Protein AF-S8DM41-F1 (afdb_monomer_lite)

Radius of gyration: 53.93 Å; chains: 1; bounding box: 87×78×135 Å

pLDDT: mean 86.3, std 12.27, range [38.38, 98.12]

Sequence (153 aa):
LQNASELPERIRSQREAVERERHLADTYREEITQLVQDINQLHPTLDEELIDALSTLPPILNATRTAEADLLSTTIEASLMKLSLIRTRTHVALYGHTSPSRPQATMGRALSVAVDKLRTKQRAQADEEHELDAQLAAYESMLSLVGGREGGF

Organism: Fomitopsis schrenkii (NCBI:txid2126942)

Structure (mmCIF, N/CA/C/O backbone):
data_AF-S8DM41-F1
#
_entry.id   AF-S8DM41-F1
#
loop_
_atom_site.group_PDB
_atom_site.id
_atom_site.type_symbol
_atom_site.label_atom_id
_atom_site.label_alt_id
_atom_site.label_comp_id
_atom_site.label_asym_id
_atom_site.label_entity_id
_atom_site.label_seq_id
_atom_site.pdbx_PDB_ins_code
_atom_site.Cartn_x
_atom_site.Cartn_y
_atom_site.Cartn_z
_atom_site.occupancy
_atom_site.B_iso_or_equiv
_atom_site.auth_seq_id
_atom_site.auth_comp_id
_atom_site.auth_asym_id
_atom_site.auth_atom_id
_atom_site.pdbx_PDB_model_num
ATOM 1 N N . LEU A 1 1 ? -36.397 -39.902 83.017 1.00 52.12 1 LEU A N 1
ATOM 2 C CA . LEU A 1 1 ? -36.666 -38.519 83.482 1.00 52.12 1 LEU A CA 1
ATOM 3 C C . LEU A 1 1 ? -35.617 -37.502 83.001 1.00 52.12 1 LEU A C 1
ATOM 5 O O . LEU A 1 1 ? -36.003 -36.363 82.802 1.00 52.12 1 LEU A O 1
ATOM 9 N N . GLN A 1 2 ? -34.360 -37.888 82.717 1.00 54.09 2 GLN A N 1
ATOM 10 C CA . GLN A 1 2 ? -33.317 -36.984 82.175 1.00 54.09 2 GLN A CA 1
ATOM 11 C C . GLN A 1 2 ? -33.667 -36.325 80.823 1.00 54.09 2 GLN A C 1
ATOM 13 O O . GLN A 1 2 ? -33.422 -35.141 80.634 1.00 54.09 2 GLN A O 1
ATOM 18 N N . ASN A 1 3 ? -34.359 -37.029 79.921 1.00 56.81 3 ASN A N 1
ATOM 19 C CA . ASN A 1 3 ? -34.718 -36.465 78.609 1.00 56.81 3 ASN A CA 1
ATOM 20 C C . ASN A 1 3 ? -35.727 -35.298 78.672 1.00 56.81 3 ASN A C 1
ATOM 22 O O . ASN A 1 3 ? -35.820 -34.523 77.724 1.00 56.81 3 ASN A O 1
ATOM 26 N N . ALA A 1 4 ? -36.502 -35.171 79.758 1.00 61.25 4 ALA A N 1
ATOM 27 C CA . ALA A 1 4 ? -37.491 -34.101 79.910 1.00 61.25 4 ALA A CA 1
ATOM 28 C C . ALA A 1 4 ? -36.870 -32.796 80.442 1.00 61.25 4 ALA A C 1
ATOM 30 O O . ALA A 1 4 ? -37.393 -31.722 80.157 1.00 61.25 4 ALA A O 1
ATOM 31 N N . SER A 1 5 ? -35.749 -32.875 81.172 1.00 67.81 5 SER A N 1
ATOM 32 C CA . SER A 1 5 ? -35.029 -31.698 81.678 1.00 67.81 5 SER A CA 1
ATOM 33 C C . SER A 1 5 ? -34.120 -31.041 80.636 1.00 67.81 5 SER A C 1
ATOM 35 O O . SER A 1 5 ? -33.854 -29.852 80.746 1.00 67.81 5 SER A O 1
ATOM 37 N N . GLU A 1 6 ? -33.681 -31.777 79.609 1.00 77.00 6 GLU A N 1
ATOM 38 C CA . GLU A 1 6 ? -32.792 -31.270 78.541 1.00 77.00 6 GLU A CA 1
ATOM 39 C C . GLU A 1 6 ? -33.549 -30.646 77.354 1.00 77.00 6 GLU A C 1
ATOM 41 O O . GLU A 1 6 ? -32.993 -29.908 76.540 1.00 77.00 6 GLU A O 1
ATOM 46 N N . LEU A 1 7 ? -34.847 -30.929 77.242 1.00 82.38 7 LEU A N 1
ATOM 47 C CA . LEU A 1 7 ? -35.716 -30.468 76.156 1.00 82.38 7 LEU A CA 1
ATOM 48 C C . LEU A 1 7 ? -35.788 -28.927 76.034 1.00 82.38 7 LEU A C 1
ATOM 50 O O . LEU A 1 7 ? -35.694 -28.423 74.912 1.00 82.38 7 LEU A O 1
ATOM 54 N N . PRO A 1 8 ? -35.885 -28.155 77.137 1.00 87.81 8 PRO A N 1
ATOM 55 C CA . PRO A 1 8 ? -35.865 -26.692 77.087 1.00 87.81 8 PRO A CA 1
ATOM 56 C C . PRO A 1 8 ? -34.539 -26.112 76.576 1.00 87.81 8 PRO A C 1
ATOM 58 O O . PRO A 1 8 ? -34.554 -25.141 75.819 1.00 87.81 8 PRO A O 1
ATOM 61 N N . GLU A 1 9 ? -33.399 -26.703 76.949 1.00 86.62 9 GLU A N 1
ATOM 62 C CA . GLU A 1 9 ? -32.084 -26.272 76.453 1.00 86.62 9 GLU A CA 1
ATOM 63 C C . GLU A 1 9 ? -31.921 -26.572 74.966 1.00 86.62 9 GLU A C 1
ATOM 65 O O . GLU A 1 9 ? -31.477 -25.706 74.213 1.00 86.62 9 GLU A O 1
ATOM 70 N N . ARG A 1 10 ? -32.368 -27.749 74.509 1.00 86.44 10 ARG A N 1
ATOM 71 C CA . ARG A 1 10 ? -32.363 -28.085 73.078 1.00 86.44 10 ARG A CA 1
ATOM 72 C C . ARG A 1 10 ? -33.218 -27.110 72.279 1.00 86.44 10 ARG A C 1
ATOM 74 O O . ARG A 1 10 ? -32.726 -26.570 71.295 1.00 86.44 10 ARG A O 1
ATOM 81 N N . ILE A 1 11 ? -34.434 -26.797 72.738 1.00 88.38 11 ILE A N 1
ATOM 82 C CA . ILE A 1 11 ? -35.297 -25.792 72.092 1.00 88.38 11 ILE A CA 1
ATOM 83 C C . ILE A 1 11 ? -34.600 -24.427 72.028 1.00 88.38 11 ILE A C 1
ATOM 85 O O . ILE A 1 11 ? -34.636 -23.783 70.981 1.00 88.38 11 ILE A O 1
ATOM 89 N N . ARG A 1 12 ? -33.941 -23.992 73.111 1.00 90.31 12 ARG A N 1
ATOM 90 C CA . ARG A 1 12 ? -33.210 -22.717 73.142 1.00 90.31 12 ARG A CA 1
ATOM 91 C C . ARG A 1 12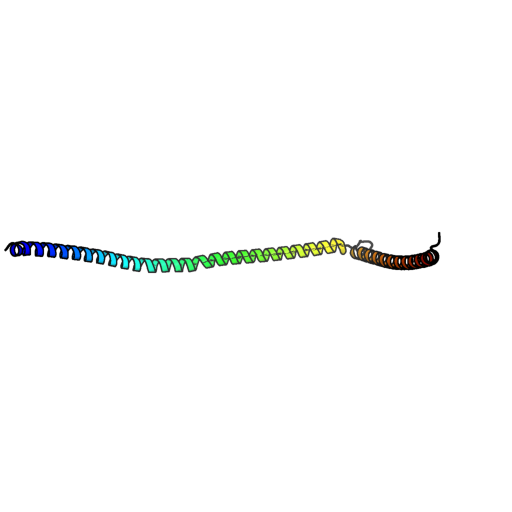 ? -32.053 -22.706 72.137 1.00 90.31 12 ARG A C 1
ATOM 93 O O . ARG A 1 12 ? -31.982 -21.792 71.323 1.00 90.31 12 ARG A O 1
ATOM 100 N N . SER A 1 13 ? -31.245 -23.765 72.110 1.00 89.94 13 SER A N 1
ATOM 101 C CA . SER A 1 13 ? -30.133 -23.914 71.162 1.00 89.94 13 SER A CA 1
ATOM 102 C C . SER A 1 13 ? -30.599 -23.957 69.700 1.00 89.94 13 SER A C 1
ATOM 104 O O . SER A 1 13 ? -29.974 -23.356 68.828 1.00 89.94 13 SER A O 1
ATOM 106 N N . GLN A 1 14 ? -31.743 -24.601 69.430 1.00 91.69 14 GLN A N 1
ATOM 107 C CA . GLN A 1 14 ? -32.345 -24.644 68.099 1.00 91.69 14 GLN A CA 1
ATOM 108 C C . GLN A 1 14 ? -32.828 -23.254 67.677 1.00 91.69 14 GLN A C 1
ATOM 110 O O . GLN A 1 14 ? -32.664 -22.865 66.525 1.00 91.69 14 GLN A O 1
ATOM 115 N N . ARG A 1 15 ? -33.402 -22.486 68.612 1.00 93.38 15 ARG A N 1
ATOM 116 C CA . ARG A 1 15 ? -33.860 -21.117 68.354 1.00 93.38 15 ARG A CA 1
ATOM 117 C C . ARG A 1 15 ? -32.695 -20.189 68.026 1.00 93.38 15 ARG A C 1
ATOM 119 O O . ARG A 1 15 ? -32.778 -19.446 67.058 1.00 93.38 15 ARG A O 1
ATOM 126 N N . GLU A 1 16 ? -31.606 -20.292 68.781 1.00 94.31 16 GLU A N 1
ATOM 127 C CA . GLU A 1 16 ? -30.367 -19.546 68.534 1.00 94.31 16 GLU A CA 1
ATOM 128 C C . GLU A 1 16 ? -29.697 -19.957 67.213 1.00 94.31 16 GLU A C 1
ATOM 130 O O . GLU A 1 16 ? -29.087 -19.131 66.537 1.00 94.31 16 GLU A O 1
ATOM 135 N N . ALA A 1 17 ? -29.790 -21.229 66.813 1.00 93.44 17 ALA A N 1
ATOM 136 C CA . ALA A 1 17 ? -29.326 -21.678 65.500 1.00 93.44 17 ALA A CA 1
ATOM 137 C C . ALA A 1 17 ? -30.167 -21.068 64.364 1.00 93.44 17 ALA A C 1
ATOM 139 O O . ALA A 1 17 ? -29.603 -20.518 63.424 1.00 93.44 17 ALA A O 1
ATOM 140 N N . VAL A 1 18 ? -31.497 -21.080 64.493 1.00 94.31 18 VAL A N 1
ATOM 141 C CA . VAL A 1 18 ? -32.413 -20.483 63.506 1.00 94.31 18 VAL A CA 1
ATOM 142 C C . VAL A 1 18 ? -32.251 -18.962 63.424 1.00 94.31 18 VAL A C 1
ATOM 144 O O . VAL A 1 18 ? -32.289 -18.406 62.331 1.00 94.31 18 VAL A O 1
ATOM 147 N N . GLU A 1 19 ? -32.055 -18.268 64.548 1.00 95.50 19 GLU A N 1
ATOM 148 C CA . GLU A 1 19 ? -31.776 -16.823 64.556 1.00 95.50 19 GLU A CA 1
ATOM 149 C C . GLU A 1 19 ? -30.444 -16.504 63.856 1.00 95.50 19 GLU A C 1
ATOM 151 O O . GLU A 1 19 ? -30.386 -15.566 63.062 1.00 95.50 19 GLU A O 1
ATOM 156 N N . ARG A 1 20 ? -29.398 -17.317 64.063 1.00 94.50 20 ARG A N 1
ATOM 157 C CA . ARG A 1 20 ? -28.117 -17.166 63.351 1.00 94.50 20 ARG A CA 1
ATOM 158 C C . ARG A 1 20 ? -28.243 -17.412 61.851 1.00 94.50 20 ARG A C 1
ATOM 160 O O . ARG A 1 20 ? -27.727 -16.619 61.071 1.00 94.50 20 ARG A O 1
ATOM 167 N N . GLU A 1 21 ? -28.938 -18.471 61.441 1.00 94.50 21 GLU A N 1
ATOM 168 C CA . GLU A 1 21 ? -29.173 -18.748 60.018 1.00 94.50 21 GLU A CA 1
ATOM 169 C C . GLU A 1 21 ? -29.997 -17.646 59.348 1.00 94.50 21 GLU A C 1
ATOM 171 O O . GLU A 1 21 ? -29.694 -17.260 58.222 1.00 94.50 21 GLU A O 1
ATOM 176 N N . ARG A 1 22 ? -30.996 -17.088 60.045 1.00 94.75 22 ARG A N 1
ATOM 177 C CA . ARG A 1 22 ? -31.761 -15.938 59.543 1.00 94.75 22 ARG A CA 1
ATOM 178 C C . ARG A 1 22 ? -30.884 -14.710 59.351 1.00 94.75 22 ARG A C 1
ATOM 180 O O . ARG A 1 22 ? -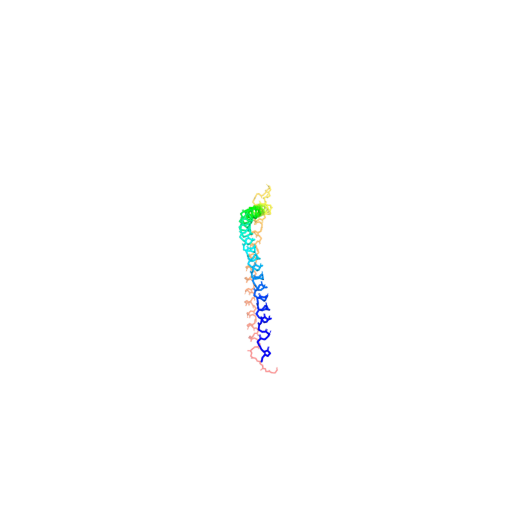30.951 -14.101 58.292 1.00 94.75 22 ARG A O 1
ATOM 187 N N . HIS A 1 23 ? -30.033 -14.395 60.326 1.00 94.75 23 HIS A N 1
ATOM 188 C CA . HIS A 1 23 ? -29.091 -13.288 60.191 1.00 94.75 23 HIS A CA 1
ATOM 189 C C . HIS A 1 23 ? -28.140 -13.479 59.007 1.00 94.75 23 HIS A C 1
ATOM 191 O O . HIS A 1 23 ? -27.959 -12.550 58.229 1.00 94.75 23 HIS A O 1
ATOM 197 N N . LEU A 1 24 ? -27.592 -14.684 58.824 1.00 94.94 24 LEU A N 1
ATOM 198 C CA . LEU A 1 24 ? -26.741 -14.992 57.671 1.00 94.94 24 LEU A CA 1
ATOM 199 C C . LEU A 1 24 ? -27.499 -14.853 56.344 1.00 94.94 24 LEU A C 1
ATOM 201 O O . LEU A 1 24 ? -26.972 -14.278 55.396 1.00 94.94 24 LEU A O 1
ATOM 205 N N . ALA A 1 25 ? -28.739 -15.341 56.275 1.00 94.38 25 ALA A N 1
ATOM 206 C CA . ALA A 1 25 ? -29.574 -15.210 55.085 1.00 94.38 25 ALA A CA 1
ATOM 207 C C . ALA A 1 25 ? -29.893 -13.743 54.752 1.00 94.38 25 ALA A C 1
ATOM 209 O O . ALA A 1 25 ? -29.892 -13.372 53.578 1.00 94.38 25 ALA A O 1
ATOM 210 N N . ASP A 1 26 ? -30.131 -12.905 55.764 1.00 95.88 26 ASP A N 1
ATOM 211 C CA . ASP A 1 26 ? -30.344 -11.469 55.576 1.00 95.88 26 ASP A CA 1
ATOM 212 C C . ASP A 1 26 ? -29.076 -10.772 55.063 1.00 95.88 26 ASP A C 1
ATOM 214 O O . ASP A 1 26 ? -29.163 -9.997 54.111 1.00 95.88 26 ASP A O 1
ATOM 218 N N . THR A 1 27 ? -27.901 -11.109 55.607 1.00 95.62 27 THR A N 1
ATOM 219 C CA . THR A 1 27 ? -26.613 -10.578 55.130 1.00 95.62 27 THR A CA 1
ATOM 220 C C . THR A 1 27 ? -26.342 -10.973 53.679 1.00 95.62 27 THR A C 1
ATOM 222 O O . THR A 1 27 ? -26.050 -10.110 52.855 1.00 95.62 27 THR A O 1
ATOM 225 N N . TYR A 1 28 ? -26.523 -12.248 53.317 1.00 94.50 28 TYR A N 1
ATOM 226 C CA . TYR A 1 28 ? -26.350 -12.680 51.926 1.00 94.50 28 TYR A CA 1
ATOM 227 C C . TYR A 1 28 ? -27.350 -12.019 50.981 1.00 94.50 28 TYR A C 1
ATOM 229 O O . TYR A 1 28 ? -27.011 -11.706 49.840 1.00 94.50 28 TYR A O 1
ATOM 237 N N . ARG A 1 29 ? -28.586 -11.780 51.432 1.00 95.50 29 ARG A N 1
ATOM 238 C CA . ARG A 1 29 ? -29.570 -11.050 50.631 1.00 95.50 29 ARG A CA 1
ATOM 239 C C . ARG A 1 29 ? -29.105 -9.620 50.366 1.00 95.50 29 ARG A C 1
ATOM 241 O O . ARG A 1 29 ? -29.228 -9.164 49.232 1.00 95.50 29 ARG A O 1
ATOM 248 N N . GLU A 1 30 ? -28.590 -8.920 51.373 1.00 96.00 30 GLU A N 1
ATOM 249 C CA . GLU A 1 30 ? -28.047 -7.567 51.202 1.00 96.00 30 GLU A CA 1
ATOM 250 C C . GLU A 1 30 ? -26.862 -7.558 50.232 1.00 96.00 30 GLU A C 1
ATOM 252 O O . GLU A 1 30 ? -26.874 -6.782 49.277 1.00 96.00 30 GLU A O 1
ATOM 257 N N . GLU A 1 31 ? -25.910 -8.480 50.391 1.00 96.06 31 GLU A N 1
ATOM 258 C CA . GLU A 1 31 ? -24.756 -8.611 49.491 1.00 96.06 31 GLU A CA 1
ATOM 259 C C . GLU A 1 31 ? -25.171 -8.882 48.038 1.00 96.06 31 GLU A C 1
ATOM 261 O O . GLU A 1 31 ? -24.682 -8.227 47.119 1.00 96.06 31 GLU A O 1
ATOM 266 N N . ILE A 1 32 ? -26.108 -9.810 47.812 1.00 95.00 32 ILE A N 1
ATOM 267 C CA . ILE A 1 32 ? -26.620 -10.114 46.467 1.00 95.00 32 ILE A CA 1
ATOM 268 C C . ILE A 1 32 ? -27.316 -8.893 45.867 1.00 95.00 32 ILE A C 1
ATOM 270 O O . ILE A 1 32 ? -27.146 -8.606 44.683 1.00 95.00 32 ILE A O 1
ATOM 274 N N . THR A 1 33 ? -28.096 -8.165 46.666 1.00 95.75 33 THR A N 1
ATOM 275 C CA . THR A 1 33 ? -28.811 -6.977 46.186 1.00 95.75 33 THR A CA 1
ATOM 276 C C . THR A 1 33 ? -27.824 -5.885 45.778 1.00 95.75 33 THR A C 1
ATOM 278 O O . THR A 1 33 ? -27.991 -5.290 44.714 1.00 95.75 33 THR A O 1
ATOM 281 N N . GLN A 1 34 ? -26.765 -5.688 46.568 1.00 95.38 34 GLN A N 1
ATOM 282 C CA . GLN A 1 34 ? -25.689 -4.754 46.249 1.00 95.38 34 GLN A CA 1
ATOM 283 C C . GLN A 1 34 ? -24.973 -5.150 44.953 1.00 95.38 34 GLN A C 1
ATOM 285 O O . GLN A 1 34 ? -24.862 -4.334 44.046 1.00 95.38 34 GLN A O 1
ATOM 290 N N . LEU A 1 35 ? -24.586 -6.421 44.807 1.00 94.38 35 LEU A N 1
ATOM 291 C CA . LEU A 1 35 ? -23.953 -6.943 43.590 1.00 94.38 35 LEU A CA 1
ATOM 292 C C . LEU A 1 35 ? -24.818 -6.746 42.342 1.00 94.38 35 LEU A C 1
ATOM 294 O O . LEU A 1 35 ? -24.318 -6.342 41.296 1.00 94.38 35 LEU A O 1
ATOM 298 N N . VAL A 1 36 ? -26.122 -7.015 42.436 1.00 94.50 36 VAL A N 1
ATOM 299 C CA . VAL A 1 36 ? -27.059 -6.790 41.326 1.00 94.50 36 VAL A CA 1
ATOM 300 C C . VAL A 1 36 ? -27.133 -5.306 40.972 1.00 94.50 36 VAL A C 1
ATOM 302 O O . VAL A 1 36 ? -27.196 -4.954 39.795 1.00 94.50 36 VAL A O 1
ATOM 305 N N . GLN A 1 37 ? -27.118 -4.430 41.973 1.00 94.25 37 GLN A N 1
ATOM 306 C CA . GLN A 1 37 ? -27.160 -2.990 41.764 1.00 94.25 37 GLN A CA 1
ATOM 307 C C . GLN A 1 37 ? -25.873 -2.477 41.107 1.00 94.25 37 GLN A C 1
ATOM 309 O O . GLN A 1 37 ? -25.955 -1.711 40.148 1.00 94.25 37 GLN A O 1
ATOM 314 N N . ASP A 1 38 ? -24.717 -2.970 41.547 1.00 92.81 38 ASP A N 1
ATOM 315 C CA . ASP A 1 38 ? -23.413 -2.649 40.969 1.00 92.81 38 ASP A CA 1
ATOM 316 C C . ASP A 1 38 ? -23.328 -3.131 39.511 1.00 92.81 38 ASP A C 1
ATOM 318 O O . ASP A 1 38 ? -22.924 -2.373 38.632 1.00 92.81 38 ASP A O 1
ATOM 322 N N . ILE A 1 39 ? -23.791 -4.354 39.215 1.00 91.50 39 ILE A N 1
ATOM 323 C CA . ILE A 1 39 ? -23.858 -4.888 37.843 1.00 91.50 39 ILE A CA 1
ATOM 324 C C . ILE A 1 39 ? -24.758 -4.015 36.964 1.00 91.50 39 ILE A C 1
ATOM 326 O O . ILE A 1 39 ? -24.366 -3.647 35.857 1.00 91.50 39 ILE A O 1
ATOM 330 N N . ASN A 1 40 ? -25.944 -3.650 37.454 1.00 91.31 40 ASN A N 1
ATOM 331 C CA . ASN A 1 40 ? -26.891 -2.830 36.700 1.00 91.31 40 ASN A CA 1
ATOM 332 C C . ASN A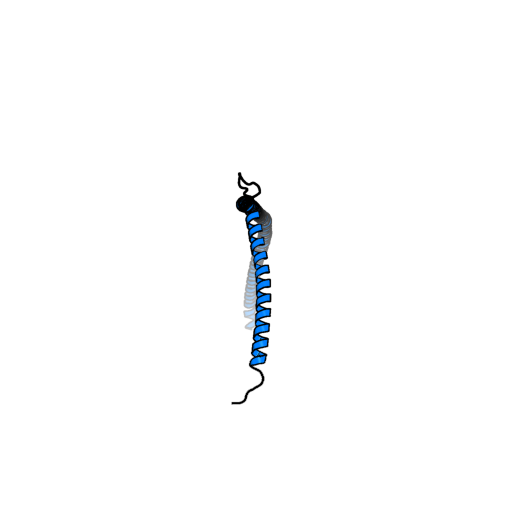 1 40 ? -26.377 -1.407 36.429 1.00 91.31 40 ASN A C 1
ATOM 334 O O . ASN A 1 40 ? -26.851 -0.772 35.492 1.00 91.31 40 ASN A O 1
ATOM 338 N N . GLN A 1 41 ? -25.436 -0.899 37.227 1.00 91.56 41 GLN A N 1
ATOM 339 C CA . GLN A 1 41 ? -24.792 0.399 37.001 1.00 91.56 41 GLN A CA 1
ATOM 340 C C . GLN A 1 41 ? -23.561 0.287 36.094 1.00 91.56 41 GLN A C 1
ATOM 342 O O . GLN A 1 41 ? -23.365 1.111 35.200 1.00 91.56 41 GLN A O 1
ATOM 347 N N . LEU A 1 42 ? -22.738 -0.744 36.293 1.00 91.25 42 LEU A N 1
ATOM 348 C CA . LEU A 1 42 ? -21.511 -0.950 35.524 1.00 91.25 42 LEU A CA 1
ATOM 349 C C . LEU A 1 42 ? -21.795 -1.341 34.074 1.00 91.25 42 LEU A C 1
ATOM 351 O O . LEU A 1 42 ? -21.101 -0.868 33.179 1.00 91.25 42 LEU A O 1
ATOM 355 N N . HIS A 1 43 ? -22.813 -2.168 33.829 1.00 89.44 43 HIS A N 1
ATOM 356 C CA . HIS A 1 43 ? -23.139 -2.646 32.486 1.00 89.44 43 HIS A CA 1
ATOM 357 C C . HIS A 1 43 ? -23.453 -1.519 31.483 1.00 89.44 43 HIS A C 1
ATOM 359 O O . HIS A 1 43 ? -22.807 -1.485 30.439 1.00 89.44 43 HIS A O 1
ATOM 365 N N . PRO A 1 44 ? -24.368 -0.567 31.759 1.00 91.19 44 PRO A N 1
ATOM 366 C CA . PRO A 1 44 ? -24.639 0.523 30.823 1.00 91.19 44 PRO A CA 1
ATOM 367 C C . PRO A 1 44 ? -23.434 1.450 30.642 1.00 91.19 44 PRO A C 1
ATOM 369 O O . PRO A 1 44 ? -23.195 1.912 29.533 1.00 91.19 44 PRO A O 1
ATOM 372 N N . THR A 1 45 ? -22.638 1.671 31.693 1.00 90.81 45 THR A N 1
ATOM 373 C CA . THR A 1 45 ? -21.421 2.494 31.604 1.00 90.81 45 THR A CA 1
ATOM 374 C C . THR A 1 45 ? -20.391 1.859 30.666 1.00 90.81 45 THR A C 1
ATOM 376 O O . THR A 1 45 ? -19.843 2.530 29.799 1.00 90.81 45 THR A O 1
ATOM 379 N N . LEU A 1 46 ? -20.168 0.547 30.792 1.00 91.38 46 LEU A N 1
ATOM 380 C CA . LEU A 1 46 ? -19.278 -0.206 29.904 1.00 91.38 46 LEU A CA 1
ATOM 381 C C . LEU A 1 46 ? -19.787 -0.240 28.461 1.00 91.38 46 LEU A C 1
ATOM 383 O O . LEU A 1 46 ? -18.986 -0.133 27.535 1.00 91.38 46 LEU A O 1
ATOM 387 N N . ASP A 1 47 ? -21.098 -0.387 28.262 1.00 91.69 47 ASP A N 1
ATOM 388 C CA . ASP A 1 47 ? -21.697 -0.360 26.926 1.00 91.69 47 ASP A CA 1
ATOM 389 C C . ASP A 1 47 ? -21.538 1.020 26.274 1.00 91.69 47 ASP A C 1
ATOM 391 O O . ASP A 1 47 ? -21.173 1.104 25.101 1.00 91.69 47 ASP A O 1
ATOM 395 N N . GLU A 1 48 ? -21.755 2.104 27.024 1.00 92.69 48 GLU A N 1
ATOM 396 C CA . GLU A 1 48 ? -21.535 3.473 26.549 1.00 92.69 48 GLU A CA 1
ATOM 397 C C . GLU A 1 48 ? -20.061 3.725 26.213 1.00 92.69 48 GLU A C 1
ATOM 399 O O . GLU A 1 48 ? -19.765 4.200 25.116 1.00 92.69 48 GLU A O 1
ATOM 404 N N . GLU A 1 49 ? -19.129 3.342 27.092 1.00 89.38 49 GLU A N 1
ATOM 405 C CA . GLU A 1 49 ? -17.686 3.460 26.842 1.00 89.38 49 GLU A CA 1
ATOM 406 C C . GLU A 1 49 ? -17.247 2.647 25.615 1.00 89.38 49 GLU A C 1
ATOM 408 O O . GLU A 1 49 ? -16.434 3.112 24.811 1.00 89.38 49 GLU A O 1
ATOM 413 N N . LEU A 1 50 ? -17.799 1.444 25.429 1.00 88.94 50 LEU A N 1
ATOM 414 C CA . LEU A 1 50 ? -17.507 0.603 24.272 1.00 88.94 50 LEU A CA 1
ATOM 415 C C . LEU A 1 50 ? -18.051 1.218 22.980 1.00 88.94 50 LEU A C 1
ATOM 417 O O . LEU A 1 50 ? -17.350 1.223 21.968 1.00 88.94 50 LEU A O 1
ATOM 421 N N . ILE A 1 51 ? -19.282 1.734 22.996 1.00 89.94 51 ILE A N 1
ATOM 422 C CA . ILE A 1 51 ? -19.879 2.426 21.848 1.00 89.94 51 ILE A CA 1
ATOM 423 C C . ILE A 1 51 ? -19.049 3.660 21.494 1.00 89.94 51 ILE A C 1
ATOM 425 O O . ILE A 1 51 ? -18.744 3.875 20.318 1.00 89.94 51 ILE A O 1
ATOM 429 N N . ASP A 1 52 ? -18.634 4.443 22.487 1.00 87.94 52 ASP A N 1
ATOM 430 C CA . ASP A 1 52 ? -17.845 5.649 22.263 1.00 87.94 52 ASP A CA 1
ATOM 431 C C . ASP A 1 52 ? -16.463 5.298 21.691 1.00 87.94 52 ASP A C 1
ATOM 433 O O . ASP A 1 52 ? -16.055 5.834 20.656 1.00 87.94 52 ASP A O 1
ATOM 437 N N . ALA A 1 53 ? -15.790 4.286 22.247 1.00 83.25 53 ALA A N 1
ATOM 438 C CA . ALA A 1 53 ? -14.529 3.771 21.719 1.00 83.25 53 ALA A CA 1
ATOM 439 C C . ALA A 1 53 ? -14.668 3.244 20.278 1.00 83.25 53 ALA A C 1
ATOM 441 O O . ALA A 1 53 ? -13.851 3.566 19.412 1.00 83.25 53 ALA A O 1
ATOM 442 N N . LEU A 1 54 ? -15.714 2.465 19.985 1.00 82.75 54 LEU A N 1
ATOM 443 C CA . LEU A 1 54 ? -15.975 1.926 18.646 1.00 82.75 54 LEU A CA 1
ATOM 444 C C . LEU A 1 54 ? -16.412 2.997 17.643 1.00 82.75 54 LEU A C 1
ATOM 446 O O . LEU A 1 54 ? -16.214 2.819 16.442 1.00 82.75 54 LEU A O 1
ATOM 450 N N . SER A 1 55 ? -16.994 4.103 18.096 1.00 79.06 55 SER A N 1
ATOM 451 C CA . SER A 1 55 ? -17.388 5.202 17.217 1.00 79.06 55 SER A CA 1
ATOM 452 C C . SER A 1 55 ? -16.230 6.156 16.914 1.00 79.06 55 SER A C 1
ATOM 454 O O . SER A 1 55 ? -16.175 6.714 15.820 1.00 79.06 55 SER A O 1
ATOM 456 N N . THR A 1 56 ? -15.269 6.308 17.829 1.00 77.06 56 THR A N 1
ATOM 457 C CA . THR A 1 56 ? -14.193 7.310 17.726 1.00 77.06 56 THR A CA 1
ATOM 458 C C . THR A 1 56 ? -12.879 6.758 17.171 1.00 77.06 56 THR A C 1
ATOM 460 O O . THR A 1 56 ? -12.245 7.405 16.333 1.00 77.06 56 THR A O 1
ATOM 463 N N . LEU A 1 57 ? -12.458 5.557 17.580 1.00 71.31 57 LEU A N 1
ATOM 464 C CA . LEU A 1 57 ? -11.166 4.982 17.176 1.00 71.31 57 LEU A CA 1
ATOM 465 C C . LEU A 1 57 ? -11.113 4.545 15.699 1.00 71.31 57 LEU A C 1
ATOM 467 O O . LEU A 1 57 ? -10.137 4.878 15.016 1.00 71.31 57 LEU A O 1
ATOM 471 N N . PRO A 1 58 ? -12.113 3.822 15.156 1.00 74.44 58 PRO A N 1
ATOM 472 C CA . PRO A 1 58 ? -12.041 3.322 13.786 1.00 74.44 58 PRO A CA 1
ATOM 473 C C . PRO A 1 58 ? -12.004 4.414 12.707 1.00 74.44 58 PRO A C 1
ATOM 475 O O . PRO A 1 58 ? -11.208 4.265 11.779 1.00 74.44 58 PRO A O 1
ATOM 478 N N . PRO A 1 59 ? -12.784 5.515 12.778 1.00 75.06 59 PRO A N 1
ATOM 479 C CA . PRO A 1 59 ? -12.749 6.547 11.742 1.00 75.06 59 PRO A CA 1
ATOM 480 C C . PRO A 1 59 ? -11.386 7.219 11.606 1.00 75.06 59 PRO A C 1
ATOM 482 O O . PRO A 1 59 ? -10.922 7.423 10.488 1.00 75.06 59 PRO A O 1
ATOM 485 N N . ILE A 1 60 ? -10.719 7.516 12.726 1.00 74.25 60 ILE A N 1
ATOM 486 C CA . ILE A 1 60 ? -9.409 8.177 12.716 1.00 74.25 60 ILE A CA 1
ATOM 487 C C . ILE A 1 60 ? -8.354 7.242 12.120 1.00 74.25 60 ILE A C 1
ATOM 489 O O . ILE A 1 60 ? -7.611 7.645 11.228 1.00 74.25 60 ILE A O 1
ATOM 493 N N . LEU A 1 61 ? -8.328 5.978 12.554 1.00 75.00 61 LEU A N 1
ATOM 494 C CA . LEU A 1 61 ? -7.384 4.980 12.042 1.00 75.00 61 LEU A CA 1
ATOM 495 C C . LEU A 1 61 ? -7.626 4.639 10.567 1.00 75.00 61 LEU A C 1
ATOM 497 O O . LEU A 1 61 ? -6.682 4.382 9.823 1.00 75.00 61 LEU A O 1
ATOM 501 N N . ASN A 1 62 ? -8.882 4.628 10.126 1.00 81.69 62 ASN A N 1
ATOM 502 C CA . ASN A 1 62 ? -9.209 4.374 8.728 1.00 81.69 62 ASN A CA 1
ATOM 503 C C . ASN A 1 62 ? -8.878 5.583 7.846 1.00 81.69 62 ASN A C 1
ATOM 505 O O . ASN A 1 62 ? -8.371 5.398 6.740 1.00 81.69 62 ASN A O 1
ATOM 509 N N . ALA A 1 63 ? -9.103 6.807 8.330 1.00 83.31 63 ALA A N 1
ATOM 510 C CA . ALA A 1 63 ? -8.742 8.022 7.608 1.00 83.31 63 ALA A CA 1
ATOM 511 C C . ALA A 1 63 ? -7.224 8.133 7.409 1.00 83.31 63 ALA A C 1
ATOM 513 O O . ALA A 1 63 ? -6.778 8.399 6.294 1.00 83.31 63 ALA A O 1
ATOM 514 N N . THR A 1 64 ? -6.424 7.862 8.447 1.00 86.69 64 THR A N 1
ATOM 515 C CA . THR A 1 64 ? -4.957 7.870 8.328 1.00 86.69 64 THR A CA 1
ATOM 516 C C . THR A 1 64 ? -4.461 6.782 7.384 1.00 86.69 64 THR A C 1
ATOM 518 O O . THR A 1 64 ? -3.690 7.083 6.479 1.00 86.69 64 THR A O 1
ATOM 521 N N . ARG A 1 65 ? -4.967 5.547 7.508 1.00 87.94 65 ARG A N 1
ATOM 522 C CA . ARG A 1 65 ? -4.625 4.449 6.585 1.00 87.94 65 ARG A CA 1
ATOM 523 C C . ARG A 1 65 ? -4.965 4.772 5.134 1.00 87.94 65 ARG A C 1
ATOM 525 O O . ARG A 1 65 ? -4.187 4.446 4.244 1.00 87.94 65 ARG A O 1
ATOM 532 N N . THR A 1 66 ? -6.110 5.408 4.893 1.00 91.62 66 THR A N 1
ATOM 533 C CA . THR A 1 66 ? -6.523 5.806 3.540 1.00 91.62 66 THR A CA 1
ATOM 534 C C . THR A 1 66 ? -5.590 6.883 2.993 1.00 91.62 66 THR A C 1
ATOM 536 O O . THR A 1 66 ? -5.063 6.729 1.897 1.00 91.62 66 THR A O 1
ATOM 539 N N . ALA A 1 67 ? -5.291 7.918 3.784 1.00 92.25 67 ALA A N 1
ATOM 540 C CA . ALA A 1 67 ? -4.369 8.976 3.379 1.00 92.25 67 ALA A CA 1
ATOM 541 C C . ALA A 1 67 ? -2.942 8.454 3.114 1.00 92.25 67 ALA A C 1
ATOM 543 O O . ALA A 1 67 ? -2.293 8.883 2.161 1.00 92.25 67 ALA A O 1
ATOM 544 N N . GLU A 1 68 ? -2.451 7.511 3.924 1.00 93.88 68 GLU A N 1
ATOM 545 C CA . GLU A 1 68 ? -1.162 6.844 3.704 1.00 93.88 68 GLU A CA 1
ATOM 546 C C . GLU A 1 68 ? -1.161 6.013 2.414 1.00 93.88 68 GLU A C 1
ATOM 548 O O . GLU A 1 68 ? -0.193 6.065 1.650 1.00 93.88 68 GLU A O 1
ATOM 553 N N . ALA A 1 69 ? -2.245 5.281 2.141 1.00 95.06 69 ALA A N 1
ATOM 554 C CA . ALA A 1 69 ? -2.399 4.514 0.909 1.00 95.06 69 ALA A CA 1
ATOM 555 C C . ALA A 1 69 ? -2.441 5.423 -0.332 1.00 95.06 69 ALA A C 1
ATOM 557 O O . ALA A 1 69 ? -1.752 5.142 -1.316 1.00 95.06 69 ALA A O 1
ATOM 558 N N . ASP A 1 70 ? -3.172 6.537 -0.267 1.00 96.00 70 ASP A N 1
ATOM 559 C CA . ASP A 1 70 ? -3.258 7.525 -1.347 1.00 96.00 70 ASP A CA 1
ATOM 560 C C . ASP A 1 70 ? -1.906 8.203 -1.601 1.00 96.00 70 ASP A C 1
ATOM 562 O O . ASP A 1 70 ? -1.475 8.356 -2.751 1.00 96.00 70 ASP A O 1
ATOM 566 N N . LEU A 1 71 ? -1.183 8.561 -0.534 1.00 97.12 71 LEU A N 1
ATOM 567 C CA . LEU A 1 71 ? 0.166 9.117 -0.628 1.00 97.12 71 LEU A CA 1
ATOM 568 C C . LEU A 1 71 ? 1.135 8.119 -1.273 1.00 97.12 71 LEU A C 1
ATOM 570 O O . LEU A 1 71 ? 1.921 8.494 -2.151 1.00 97.12 71 LEU A O 1
ATOM 574 N N . LEU A 1 72 ? 1.083 6.849 -0.862 1.00 97.38 72 LEU A N 1
ATOM 575 C CA . LEU A 1 72 ? 1.918 5.792 -1.426 1.00 97.38 72 LEU A CA 1
ATOM 576 C C . LEU A 1 72 ? 1.602 5.575 -2.910 1.00 97.38 72 LEU A C 1
ATOM 578 O O . LEU A 1 72 ? 2.523 5.535 -3.726 1.00 97.38 72 LEU A O 1
ATOM 582 N N . SER A 1 73 ? 0.318 5.493 -3.267 1.00 97.56 73 SER A N 1
ATOM 583 C CA . SER A 1 73 ? -0.141 5.357 -4.652 1.00 97.56 73 SER A CA 1
ATOM 584 C C . SER A 1 73 ? 0.368 6.512 -5.521 1.00 97.56 73 SER A C 1
ATOM 586 O O . SER A 1 73 ? 1.071 6.284 -6.508 1.00 97.56 73 SER A O 1
ATOM 588 N N . THR A 1 74 ? 0.157 7.753 -5.074 1.00 97.62 74 THR A N 1
ATOM 589 C CA . THR A 1 74 ? 0.634 8.964 -5.763 1.00 97.62 74 THR A CA 1
ATOM 590 C C . THR A 1 74 ? 2.156 8.954 -5.930 1.00 97.62 74 THR A C 1
ATOM 592 O O . THR A 1 74 ? 2.693 9.334 -6.973 1.00 97.62 74 THR A O 1
ATOM 595 N N . THR A 1 75 ? 2.884 8.485 -4.915 1.00 97.88 75 THR A N 1
ATOM 596 C CA . THR A 1 75 ? 4.349 8.394 -4.954 1.00 97.88 75 THR A CA 1
ATOM 597 C C . THR A 1 75 ? 4.824 7.360 -5.974 1.00 97.88 75 THR A C 1
ATOM 599 O O . THR A 1 75 ? 5.788 7.614 -6.708 1.00 97.88 75 THR A O 1
ATOM 602 N N . ILE A 1 76 ? 4.154 6.208 -6.050 1.00 98.00 76 ILE A N 1
ATOM 603 C CA . ILE A 1 76 ? 4.433 5.169 -7.046 1.00 98.00 76 ILE A CA 1
ATOM 604 C C . ILE A 1 76 ? 4.167 5.714 -8.449 1.00 98.00 76 ILE A C 1
ATOM 606 O O . ILE A 1 76 ? 5.047 5.626 -9.306 1.00 98.00 76 ILE A O 1
ATOM 610 N N . GLU A 1 77 ? 3.015 6.342 -8.679 1.00 98.00 77 GLU A N 1
ATOM 611 C CA . GLU A 1 77 ? 2.671 6.936 -9.973 1.00 98.00 77 GLU A CA 1
ATOM 612 C C . GLU A 1 77 ? 3.684 8.001 -10.403 1.00 98.00 77 GLU A C 1
ATOM 614 O O . GLU A 1 77 ? 4.223 7.940 -11.512 1.00 98.00 77 GLU A O 1
ATOM 619 N N . ALA A 1 78 ? 4.034 8.930 -9.510 1.00 98.12 78 ALA A N 1
ATOM 620 C CA . ALA A 1 78 ? 5.038 9.953 -9.781 1.00 98.12 78 ALA A CA 1
ATOM 621 C C . ALA A 1 78 ? 6.412 9.339 -10.099 1.00 98.12 78 ALA A C 1
ATOM 623 O O . ALA A 1 78 ? 7.133 9.823 -10.977 1.00 98.12 78 ALA A O 1
ATOM 624 N N . SER A 1 79 ? 6.784 8.259 -9.411 1.00 97.62 79 SER A N 1
ATOM 625 C CA . SER A 1 79 ? 8.035 7.538 -9.660 1.00 97.62 79 SER A CA 1
ATOM 626 C C . SER A 1 79 ? 8.024 6.838 -11.021 1.00 97.62 79 SER A C 1
ATOM 628 O O . SER A 1 79 ? 9.001 6.932 -11.765 1.00 97.62 79 SER A O 1
ATOM 630 N N . LEU A 1 80 ? 6.908 6.212 -11.400 1.00 97.81 80 LEU A N 1
ATOM 631 C CA . LEU A 1 80 ? 6.729 5.599 -12.718 1.00 97.81 80 LEU A CA 1
ATOM 632 C C . LEU A 1 80 ? 6.760 6.643 -13.839 1.00 97.81 80 LEU A C 1
ATOM 634 O O . LEU A 1 80 ? 7.417 6.425 -14.860 1.00 97.81 80 LEU A O 1
ATOM 638 N N . MET A 1 81 ? 6.134 7.806 -13.641 1.00 97.38 81 MET A N 1
ATOM 639 C CA . MET A 1 81 ? 6.224 8.927 -14.580 1.00 97.38 81 MET A CA 1
ATOM 640 C C . MET A 1 81 ? 7.672 9.404 -14.745 1.00 97.38 81 MET A C 1
ATOM 642 O O . MET A 1 81 ? 8.143 9.560 -15.875 1.00 97.38 81 MET A O 1
ATOM 646 N N . LYS A 1 82 ? 8.417 9.571 -13.641 1.00 98.12 82 LYS A N 1
ATOM 647 C CA . LYS A 1 82 ? 9.846 9.932 -13.674 1.00 98.12 82 LYS A CA 1
ATOM 648 C C . LYS A 1 82 ? 10.676 8.891 -14.424 1.00 98.12 82 LYS A C 1
ATOM 650 O O . LYS A 1 82 ? 11.482 9.265 -15.273 1.00 98.12 82 LYS A O 1
ATOM 655 N N . LEU A 1 83 ? 10.467 7.601 -14.165 1.00 97.38 83 LEU A N 1
ATOM 656 C CA . LEU A 1 83 ? 11.175 6.521 -14.858 1.00 97.38 83 LEU A CA 1
ATOM 657 C C . LEU A 1 83 ? 10.846 6.491 -16.352 1.00 97.38 83 LEU A C 1
ATOM 659 O O . LEU A 1 83 ? 11.752 6.362 -17.173 1.00 97.38 83 LEU A O 1
ATOM 663 N N . SER A 1 84 ? 9.577 6.668 -16.723 1.00 96.75 84 SER A N 1
ATOM 664 C CA . SER A 1 84 ? 9.164 6.751 -18.126 1.00 96.75 84 SER A CA 1
ATOM 665 C C . SER A 1 84 ? 9.819 7.941 -18.837 1.00 96.75 84 SER A C 1
ATOM 667 O O . SER A 1 84 ? 10.319 7.802 -19.959 1.00 96.75 84 SER A O 1
ATOM 669 N N . LEU A 1 85 ? 9.902 9.095 -18.164 1.00 97.25 85 LEU A N 1
ATOM 670 C CA . LEU A 1 85 ? 10.590 10.277 -18.677 1.00 97.25 85 LEU A CA 1
ATOM 671 C C . LEU A 1 85 ? 12.092 10.028 -18.855 1.00 97.25 85 LEU A C 1
ATOM 673 O O . LEU A 1 85 ? 12.632 10.339 -19.917 1.00 97.25 85 LEU A O 1
ATOM 677 N 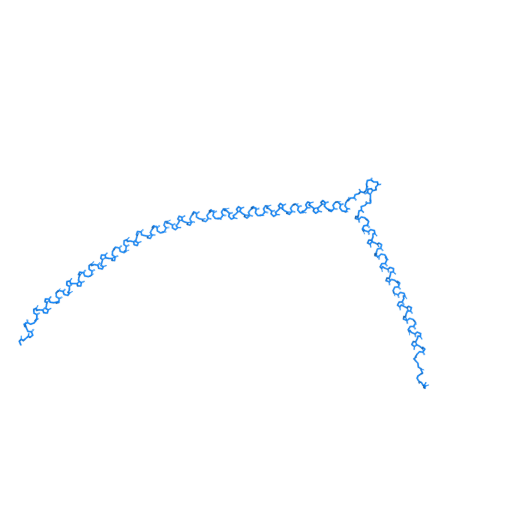N . ILE A 1 86 ? 12.762 9.453 -17.850 1.00 96.69 86 ILE A N 1
ATOM 678 C CA . ILE A 1 86 ? 14.186 9.093 -17.927 1.00 96.69 86 ILE A CA 1
ATOM 679 C C . ILE A 1 86 ? 14.411 8.135 -19.093 1.00 96.69 86 ILE A C 1
ATOM 681 O O . ILE A 1 86 ? 15.233 8.420 -19.956 1.00 96.69 86 ILE A O 1
ATOM 685 N N . ARG A 1 87 ? 13.631 7.052 -19.182 1.00 95.38 87 ARG A N 1
ATOM 686 C CA . ARG A 1 87 ? 13.706 6.080 -20.280 1.00 95.38 87 ARG A CA 1
ATOM 687 C C . ARG A 1 87 ? 13.584 6.761 -21.641 1.00 95.38 87 ARG A C 1
ATOM 689 O O . ARG A 1 87 ? 14.385 6.488 -22.529 1.00 95.38 87 ARG A O 1
ATOM 696 N N . THR A 1 88 ? 12.616 7.661 -21.797 1.00 93.75 88 THR A N 1
ATOM 697 C CA . THR A 1 88 ? 12.389 8.380 -23.058 1.00 93.75 88 THR A CA 1
ATOM 698 C C . THR A 1 88 ? 13.564 9.296 -23.396 1.00 93.75 88 THR A C 1
ATOM 700 O O . THR A 1 88 ? 14.069 9.258 -24.516 1.00 93.75 88 THR A O 1
ATOM 703 N N . ARG A 1 89 ? 14.059 10.075 -22.425 1.00 91.38 89 ARG A N 1
ATOM 704 C CA . ARG A 1 89 ? 15.223 10.954 -22.612 1.00 91.38 89 ARG A CA 1
ATOM 705 C C . ARG A 1 89 ? 16.478 10.168 -22.963 1.00 91.38 89 ARG A C 1
ATOM 707 O O . ARG A 1 89 ? 17.174 10.537 -23.902 1.00 91.38 89 ARG A O 1
ATOM 714 N N . THR A 1 90 ? 16.736 9.069 -22.262 1.00 91.56 90 THR A N 1
ATOM 715 C CA . THR A 1 90 ? 17.875 8.190 -22.533 1.00 91.56 90 THR A CA 1
ATOM 716 C C . THR A 1 90 ? 17.755 7.543 -23.908 1.00 91.56 90 THR A C 1
ATOM 718 O O . THR A 1 90 ? 18.731 7.516 -24.651 1.00 91.56 90 THR A O 1
ATOM 721 N N . HIS A 1 91 ? 16.563 7.088 -24.302 1.00 89.19 91 HIS A N 1
ATOM 722 C CA . HIS A 1 91 ? 16.340 6.541 -25.638 1.00 89.19 91 HIS A CA 1
ATOM 723 C C . HIS A 1 91 ? 16.614 7.580 -26.734 1.00 89.19 91 HIS A C 1
ATOM 725 O O . HIS A 1 91 ? 17.299 7.281 -27.710 1.00 89.19 91 HIS A O 1
ATOM 731 N N . VAL A 1 92 ? 16.130 8.815 -26.572 1.00 86.25 92 VAL A N 1
ATOM 732 C CA . VAL A 1 92 ? 16.414 9.906 -27.517 1.00 86.25 92 VAL A CA 1
ATOM 733 C C . VAL A 1 92 ? 17.907 10.234 -27.543 1.00 86.25 92 VAL A C 1
ATOM 735 O O . VAL A 1 92 ? 18.477 10.332 -28.624 1.00 86.25 92 VAL A O 1
ATOM 738 N N . ALA A 1 93 ? 18.558 10.342 -26.384 1.00 84.56 93 ALA A N 1
ATOM 739 C CA . ALA A 1 93 ? 19.983 10.651 -26.297 1.00 84.56 93 ALA A CA 1
ATOM 740 C C . ALA A 1 93 ? 20.869 9.567 -26.933 1.00 84.56 93 ALA A C 1
ATOM 742 O O . ALA A 1 93 ? 21.856 9.894 -27.584 1.00 84.56 93 ALA A O 1
ATOM 743 N N . LEU A 1 94 ? 20.520 8.287 -26.771 1.00 82.38 94 LEU A N 1
ATOM 744 C CA . LEU A 1 94 ? 21.316 7.173 -27.287 1.00 82.38 94 LEU A CA 1
ATOM 745 C C . LEU A 1 94 ? 20.987 6.829 -28.738 1.00 82.38 94 LEU A C 1
ATOM 747 O O . LEU A 1 94 ? 21.895 6.666 -29.544 1.00 82.38 94 LEU A O 1
ATOM 751 N N . TYR A 1 95 ? 19.705 6.703 -29.082 1.00 82.50 95 TYR A N 1
ATOM 752 C CA . TYR A 1 95 ? 19.268 6.178 -30.380 1.00 82.50 95 TYR A CA 1
ATOM 753 C C . TYR A 1 95 ? 18.727 7.252 -31.320 1.00 82.50 95 TYR A C 1
ATOM 755 O O . TYR A 1 95 ? 18.849 7.106 -32.536 1.00 82.50 95 TYR A O 1
ATOM 763 N N . GLY A 1 96 ? 18.145 8.318 -30.768 1.00 72.62 96 GLY A N 1
ATOM 764 C CA . GLY A 1 96 ? 17.557 9.430 -31.518 1.00 72.62 96 GLY A CA 1
ATOM 765 C C . GLY A 1 96 ? 18.520 10.579 -31.823 1.00 72.62 96 GLY A C 1
ATOM 766 O O . GLY A 1 96 ? 18.144 11.489 -32.556 1.00 72.62 96 GLY A O 1
ATOM 767 N N . HIS A 1 97 ? 19.747 10.561 -31.292 1.00 75.38 97 HIS A N 1
ATOM 768 C CA . HIS A 1 97 ? 20.721 11.620 -31.534 1.00 75.38 97 HIS A CA 1
ATOM 769 C C . HIS A 1 97 ? 21.154 11.631 -33.007 1.00 75.38 97 HIS A C 1
ATOM 771 O O . HIS A 1 97 ? 21.755 10.679 -33.511 1.00 75.38 97 HIS A O 1
ATOM 777 N N . THR A 1 98 ? 20.869 12.738 -33.689 1.00 75.88 98 THR A N 1
ATOM 778 C CA . THR A 1 98 ? 21.251 12.991 -35.081 1.00 75.88 98 THR A CA 1
ATOM 779 C C . THR A 1 98 ? 22.469 13.904 -35.133 1.00 75.88 98 THR A C 1
ATOM 781 O O . THR A 1 98 ? 22.501 14.937 -34.467 1.00 75.88 98 THR A O 1
ATOM 784 N N . SER A 1 99 ? 23.470 13.566 -35.946 1.00 73.62 99 SER A N 1
ATOM 785 C CA . SER A 1 99 ? 24.602 14.469 -36.180 1.00 73.62 99 SER A CA 1
ATOM 786 C C . SER A 1 99 ? 24.135 15.752 -36.899 1.00 73.62 99 SER A C 1
ATOM 788 O O . SER A 1 99 ? 23.407 15.634 -37.888 1.00 73.62 99 SER A O 1
ATOM 790 N N . PRO A 1 100 ? 24.578 16.961 -36.490 1.00 74.44 100 PRO A N 1
ATOM 791 C CA . PRO A 1 100 ? 24.191 18.222 -37.139 1.00 74.44 100 PRO A CA 1
ATOM 792 C C . PRO A 1 100 ? 24.537 18.272 -38.632 1.00 74.44 100 PRO A C 1
ATOM 794 O O . PRO A 1 100 ? 23.823 18.871 -39.427 1.00 74.44 100 PRO A O 1
ATOM 797 N N . SER A 1 101 ? 25.627 17.612 -39.024 1.00 80.06 101 SER A N 1
ATOM 798 C CA . SER A 1 101 ? 26.091 17.537 -40.409 1.00 80.06 101 SER A CA 1
ATOM 799 C C . SER A 1 101 ? 25.483 16.365 -41.188 1.00 80.06 101 SER A C 1
ATOM 801 O O . SER A 1 1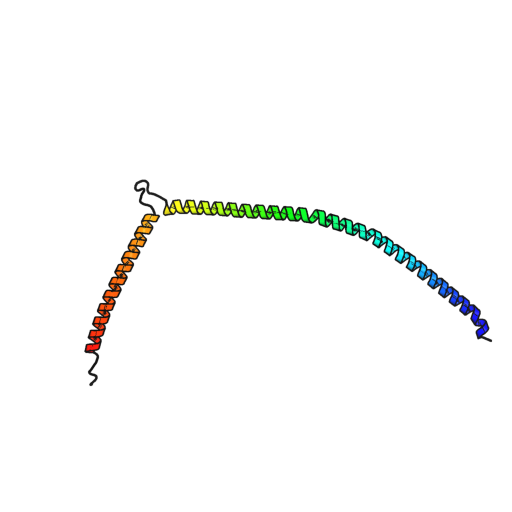01 ? 25.582 16.331 -42.414 1.00 80.06 101 SER A O 1
ATOM 803 N N . ARG A 1 102 ? 24.857 15.393 -40.506 1.00 76.44 102 ARG A N 1
ATOM 804 C CA . ARG A 1 102 ? 24.233 14.204 -41.111 1.00 76.44 102 ARG A CA 1
ATOM 805 C C . ARG A 1 102 ? 22.971 13.801 -40.334 1.00 76.44 102 ARG A C 1
ATOM 807 O O . ARG A 1 102 ? 23.026 12.870 -39.527 1.00 76.44 102 ARG A O 1
ATOM 814 N N . PRO A 1 103 ? 21.814 14.422 -40.629 1.00 74.44 103 PRO A N 1
ATOM 815 C CA . PRO A 1 103 ? 20.563 14.189 -39.900 1.00 74.44 103 PRO A CA 1
ATOM 816 C C . PRO A 1 103 ? 20.078 12.737 -39.963 1.00 74.44 103 PRO A C 1
ATOM 818 O O . PRO A 1 103 ? 19.382 12.257 -39.080 1.00 74.44 103 PRO A O 1
ATOM 821 N N . GLN A 1 104 ? 20.459 12.015 -41.017 1.00 73.00 104 GLN A N 1
ATOM 822 C CA . GLN A 1 104 ? 20.084 10.619 -41.220 1.00 73.00 104 GLN A CA 1
ATOM 823 C C . GLN A 1 104 ? 21.006 9.609 -40.515 1.00 73.00 104 GLN A C 1
ATOM 825 O O . GLN A 1 104 ? 20.701 8.415 -40.510 1.00 73.00 104 GLN A O 1
ATOM 830 N N . ALA A 1 105 ? 22.132 10.059 -39.954 1.00 73.12 105 ALA A N 1
ATOM 831 C CA . ALA A 1 105 ? 23.079 9.217 -39.235 1.00 73.12 105 ALA A CA 1
ATOM 832 C C . ALA A 1 105 ? 22.702 9.180 -37.748 1.00 73.12 105 ALA A C 1
ATOM 834 O O . ALA A 1 105 ? 23.183 9.986 -36.952 1.00 73.12 105 ALA A O 1
ATOM 835 N N . THR A 1 106 ? 21.817 8.248 -37.397 1.00 78.50 106 THR A N 1
ATOM 836 C CA . THR A 1 106 ? 21.458 7.936 -36.009 1.00 78.50 106 THR A CA 1
ATOM 837 C C . THR A 1 106 ? 22.163 6.667 -35.546 1.00 78.50 106 THR A C 1
ATOM 839 O O . THR A 1 106 ? 22.454 5.773 -36.348 1.00 78.50 106 THR A O 1
ATOM 842 N N . MET A 1 107 ? 22.394 6.546 -34.238 1.00 79.75 107 MET A N 1
ATOM 843 C CA . MET A 1 107 ? 22.933 5.315 -33.650 1.00 79.75 107 MET A CA 1
ATOM 844 C C . MET A 1 107 ? 22.019 4.112 -33.928 1.00 79.75 107 MET A C 1
ATOM 846 O O . MET A 1 107 ? 22.507 3.023 -34.211 1.00 79.75 107 MET A O 1
ATOM 850 N N 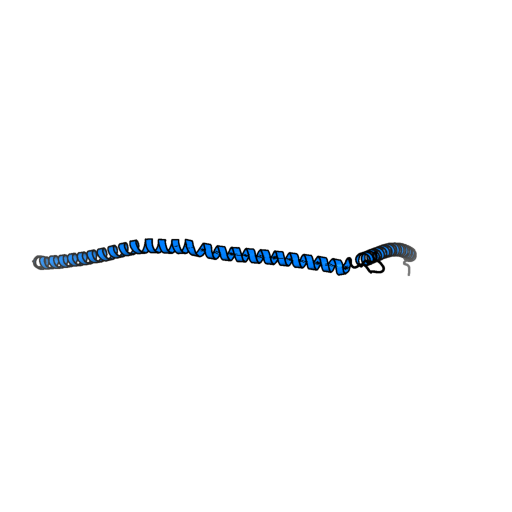. GLY A 1 108 ? 20.693 4.312 -33.945 1.00 80.12 108 GLY A N 1
ATOM 851 C CA . GLY A 1 108 ? 19.740 3.266 -34.336 1.00 80.12 108 GLY A CA 1
ATOM 852 C C . GLY A 1 108 ? 19.964 2.753 -35.764 1.00 80.12 108 GLY A C 1
ATOM 853 O O . GLY A 1 108 ? 19.929 1.545 -36.009 1.00 80.12 108 GLY A O 1
ATOM 854 N N . ARG A 1 109 ? 20.281 3.647 -36.710 1.00 80.62 109 ARG A N 1
ATOM 855 C CA . ARG A 1 109 ? 20.610 3.262 -38.089 1.00 80.62 109 ARG A CA 1
ATOM 856 C C . ARG A 1 109 ? 21.968 2.569 -38.179 1.00 80.62 109 ARG A C 1
ATOM 858 O O . ARG A 1 109 ? 22.083 1.580 -38.895 1.00 80.62 109 ARG A O 1
ATOM 865 N N . ALA A 1 110 ? 22.968 3.038 -37.432 1.00 82.31 110 ALA A N 1
ATOM 866 C CA . ALA A 1 110 ? 24.276 2.387 -37.357 1.00 82.31 110 ALA A CA 1
ATOM 867 C C . ALA A 1 110 ? 24.166 0.952 -36.814 1.00 82.31 110 ALA A C 1
ATOM 869 O O . ALA A 1 110 ? 24.743 0.030 -37.389 1.00 82.31 110 ALA A O 1
ATOM 870 N N . LEU A 1 111 ? 23.368 0.754 -35.760 1.00 83.56 111 LEU A N 1
ATOM 871 C CA . LEU A 1 111 ? 23.106 -0.562 -35.184 1.00 83.56 111 LEU A CA 1
ATOM 872 C C . LEU A 1 111 ? 22.381 -1.475 -36.180 1.00 83.56 111 LEU A C 1
ATOM 874 O O . LEU A 1 111 ? 22.783 -2.620 -36.355 1.00 83.56 111 LEU A O 1
ATOM 878 N N . SER A 1 112 ? 21.364 -0.958 -36.875 1.00 86.00 112 SER A N 1
ATOM 879 C CA . SER A 1 112 ? 20.617 -1.725 -37.883 1.00 86.00 112 SER A CA 1
ATOM 880 C C . SER A 1 112 ? 21.533 -2.205 -39.013 1.00 86.00 112 SER A C 1
ATOM 882 O O . SER A 1 112 ? 21.559 -3.390 -39.328 1.00 86.00 112 SER A O 1
ATOM 884 N N . VAL A 1 113 ? 22.378 -1.315 -39.547 1.00 87.88 113 VAL A N 1
ATOM 885 C CA . VAL A 1 113 ? 23.365 -1.664 -40.584 1.00 87.88 113 VAL A CA 1
ATOM 886 C C . VAL A 1 113 ? 24.384 -2.690 -40.074 1.00 87.88 113 VAL A C 1
ATOM 888 O O . VAL A 1 113 ? 24.760 -3.604 -40.808 1.00 87.88 113 VAL A O 1
ATOM 891 N N . ALA A 1 114 ? 24.836 -2.570 -38.823 1.00 88.25 114 ALA A N 1
ATOM 892 C CA . ALA A 1 114 ? 25.754 -3.537 -38.226 1.00 88.25 114 ALA A CA 1
ATOM 893 C C . ALA A 1 114 ? 25.109 -4.926 -38.071 1.00 88.25 114 ALA A C 1
ATOM 895 O O . ALA A 1 114 ? 25.742 -5.928 -38.401 1.00 88.25 114 ALA A O 1
ATOM 896 N N . VAL A 1 115 ? 23.850 -4.985 -37.623 1.00 92.06 115 VAL A N 1
ATOM 897 C CA . VAL A 1 115 ? 23.077 -6.231 -37.502 1.00 92.06 115 VAL A CA 1
ATOM 898 C C . VAL A 1 115 ? 22.872 -6.880 -38.865 1.00 92.06 115 VAL A C 1
ATOM 900 O O . VAL A 1 115 ? 23.110 -8.078 -39.008 1.00 92.06 115 VAL A O 1
ATOM 903 N N . ASP A 1 116 ? 22.495 -6.104 -39.878 1.00 93.56 116 ASP A N 1
ATOM 904 C CA . ASP A 1 116 ? 22.317 -6.630 -41.230 1.00 93.56 116 ASP A CA 1
ATOM 905 C C . ASP A 1 116 ? 23.633 -7.178 -41.787 1.00 93.56 116 ASP A C 1
ATOM 907 O O . ASP A 1 116 ? 23.660 -8.289 -42.314 1.00 93.56 116 ASP A O 1
ATOM 911 N N . LYS A 1 117 ? 24.753 -6.475 -41.569 1.00 93.56 117 LYS A N 1
ATOM 912 C CA . LYS A 1 117 ? 26.089 -6.953 -41.953 1.00 93.56 117 LYS A CA 1
ATOM 913 C C . LYS A 1 117 ? 26.475 -8.257 -41.248 1.00 93.56 117 LYS A C 1
ATOM 915 O O . LYS A 1 117 ? 27.085 -9.133 -41.863 1.00 93.56 117 LYS A O 1
ATOM 920 N N . LEU A 1 118 ? 26.150 -8.397 -39.963 1.00 92.44 118 LEU A N 1
ATOM 921 C CA . LEU A 1 118 ? 26.390 -9.636 -39.219 1.00 92.44 118 LEU A CA 1
ATOM 922 C C . LEU A 1 118 ? 25.537 -10.783 -39.767 1.00 92.44 118 LEU A C 1
ATOM 924 O O . LEU A 1 118 ? 26.067 -11.862 -40.003 1.00 92.44 118 LEU A O 1
ATOM 928 N N . ARG A 1 119 ? 24.258 -10.538 -40.070 1.00 94.94 119 ARG A N 1
ATOM 929 C CA . ARG A 1 119 ? 23.368 -11.536 -40.682 1.00 94.94 119 ARG A CA 1
ATOM 930 C C . ARG A 1 119 ? 23.839 -11.970 -42.066 1.00 94.94 119 ARG A C 1
ATOM 932 O O . ARG A 1 119 ? 23.785 -13.154 -42.377 1.00 94.94 119 ARG A O 1
ATOM 939 N N . THR A 1 120 ? 24.321 -11.043 -42.895 1.00 94.56 120 THR A N 1
ATOM 940 C CA . THR A 1 120 ? 24.885 -11.403 -44.205 1.00 94.56 120 THR A CA 1
ATOM 941 C C . THR A 1 120 ? 26.141 -12.252 -44.063 1.00 94.56 120 THR A C 1
ATOM 943 O O . THR A 1 120 ? 26.293 -13.222 -44.795 1.00 94.56 120 THR A O 1
ATOM 946 N N . LYS A 1 121 ? 27.011 -11.933 -43.094 1.00 92.69 121 LYS A N 1
ATOM 947 C CA . LYS A 1 121 ? 28.199 -12.745 -42.808 1.00 92.69 121 LYS A CA 1
ATOM 948 C C . LYS A 1 121 ? 27.830 -14.135 -42.306 1.00 92.69 121 LYS A C 1
ATOM 950 O O . LYS A 1 121 ? 28.419 -15.099 -42.762 1.00 92.69 121 LYS A O 1
ATOM 955 N N . GLN A 1 122 ? 26.842 -14.228 -41.422 1.00 94.00 122 GLN A N 1
ATOM 956 C CA . GLN A 1 122 ? 26.359 -15.503 -40.902 1.00 94.00 122 GLN A CA 1
ATOM 957 C C . GLN A 1 122 ? 25.838 -16.411 -42.022 1.00 94.00 122 GLN A C 1
ATOM 959 O O . GLN A 1 122 ? 26.142 -17.595 -42.026 1.00 94.00 122 GLN A O 1
ATOM 964 N N . ARG A 1 123 ? 25.082 -15.864 -42.984 1.00 95.31 123 ARG A N 1
ATOM 965 C CA . ARG A 1 123 ? 24.616 -16.637 -44.147 1.00 95.31 123 ARG A CA 1
ATOM 966 C C . ARG A 1 123 ? 25.779 -17.118 -45.007 1.00 95.31 123 ARG A C 1
ATOM 968 O O . ARG A 1 123 ? 25.851 -18.299 -45.290 1.00 95.31 123 ARG A O 1
ATOM 975 N N . ALA A 1 124 ? 26.712 -16.223 -45.334 1.00 95.06 124 ALA A N 1
ATOM 976 C CA . ALA A 1 124 ? 27.890 -16.589 -46.116 1.00 95.06 124 ALA A CA 1
ATOM 977 C C . ALA A 1 124 ? 28.730 -17.682 -45.430 1.00 95.06 124 ALA A C 1
ATOM 979 O O . ALA A 1 124 ? 29.205 -18.586 -46.100 1.00 95.06 124 ALA A O 1
ATOM 980 N N . GLN A 1 125 ? 28.874 -17.623 -44.101 1.00 94.38 125 GLN A N 1
ATOM 981 C CA . GLN A 1 125 ? 29.565 -18.661 -43.332 1.00 94.38 125 GLN A CA 1
ATOM 982 C C . GLN A 1 125 ? 28.821 -19.998 -43.348 1.00 94.38 125 GLN A C 1
ATOM 984 O O . GLN A 1 125 ? 29.467 -21.029 -43.448 1.00 94.38 125 GLN A O 1
ATOM 989 N N . ALA A 1 126 ? 27.488 -19.990 -43.273 1.00 95.00 126 ALA A N 1
ATOM 990 C CA . ALA A 1 126 ? 26.697 -21.215 -43.369 1.00 95.00 126 ALA A CA 1
ATOM 991 C C . ALA A 1 126 ? 26.787 -21.852 -44.767 1.00 95.00 126 ALA A C 1
ATOM 993 O O . ALA A 1 126 ? 26.850 -23.072 -44.884 1.00 95.00 126 ALA A O 1
ATOM 994 N N . ASP A 1 127 ? 26.821 -21.030 -45.820 1.00 95.56 127 ASP A N 1
ATOM 995 C CA . ASP A 1 127 ? 27.006 -21.509 -47.192 1.00 95.56 127 ASP A CA 1
ATOM 996 C C . ASP A 1 127 ? 28.413 -22.114 -47.378 1.00 95.56 127 ASP A C 1
ATOM 998 O O . ASP A 1 127 ? 28.550 -23.190 -47.957 1.00 95.56 127 ASP A O 1
ATOM 1002 N N . GLU A 1 128 ? 29.448 -21.460 -46.836 1.00 94.19 128 GLU A N 1
ATOM 1003 C CA . GLU A 1 128 ? 30.836 -21.949 -46.848 1.00 94.19 128 GLU A CA 1
ATOM 1004 C C . GLU A 1 128 ? 30.992 -23.255 -46.051 1.00 94.19 128 GLU A C 1
ATOM 1006 O O . GLU A 1 128 ? 31.621 -24.194 -46.530 1.00 94.19 128 GLU A O 1
ATOM 1011 N N . GLU A 1 129 ? 30.383 -23.349 -44.866 1.00 92.69 129 GLU A N 1
ATOM 1012 C CA . GLU A 1 129 ? 30.366 -24.570 -44.050 1.00 92.69 129 GLU A CA 1
ATOM 1013 C C . GLU A 1 129 ? 29.714 -25.729 -44.811 1.00 92.69 129 GLU A C 1
ATOM 1015 O O . GLU A 1 129 ? 30.278 -26.819 -44.877 1.00 92.69 129 GLU A O 1
ATOM 1020 N N . HIS A 1 130 ? 28.585 -25.480 -45.479 1.00 94.25 130 HIS A N 1
ATOM 1021 C CA . HIS A 1 130 ? 27.913 -26.503 -46.273 1.00 94.25 130 HIS A CA 1
ATOM 1022 C C . HIS A 1 130 ? 28.754 -26.978 -47.468 1.00 94.25 130 HIS A C 1
ATOM 1024 O O . HIS A 1 130 ? 28.774 -28.171 -47.783 1.00 94.25 130 HIS A O 1
ATOM 1030 N N . GLU A 1 131 ? 29.462 -26.063 -48.135 1.00 94.75 131 GLU A N 1
ATOM 1031 C CA . GLU A 1 131 ? 30.376 -26.412 -49.223 1.00 94.75 131 GLU A CA 1
ATOM 1032 C C . GLU A 1 131 ? 31.560 -27.248 -48.716 1.00 94.75 131 GLU A C 1
ATOM 1034 O O . GLU A 1 131 ? 31.911 -28.260 -49.328 1.00 94.75 131 GLU A O 1
ATOM 1039 N N . LEU A 1 132 ? 32.147 -26.866 -47.580 1.00 93.62 132 LEU A N 1
ATOM 1040 C CA . LEU A 1 132 ? 33.246 -27.601 -46.955 1.00 93.62 132 LEU A CA 1
ATOM 1041 C C . LEU A 1 132 ? 32.812 -28.997 -46.498 1.00 93.62 132 LEU A C 1
ATOM 1043 O O . LEU A 1 132 ? 33.530 -29.959 -46.762 1.00 93.62 132 LEU A O 1
ATOM 1047 N N . ASP A 1 133 ? 31.631 -29.134 -45.897 1.00 94.38 133 ASP A N 1
ATOM 1048 C CA . ASP A 1 133 ? 31.064 -30.431 -45.513 1.00 94.38 133 ASP A CA 1
ATOM 1049 C C . ASP A 1 133 ? 30.868 -31.341 -46.730 1.00 94.38 133 ASP A C 1
ATOM 1051 O O . ASP A 1 133 ? 31.197 -32.529 -46.689 1.00 94.38 133 ASP A O 1
ATOM 1055 N N . ALA A 1 134 ? 30.385 -30.791 -47.849 1.00 93.50 134 ALA A N 1
ATOM 1056 C CA . ALA A 1 134 ? 30.238 -31.545 -49.091 1.00 93.50 134 ALA A CA 1
ATOM 1057 C C . ALA A 1 134 ? 31.597 -32.013 -49.643 1.00 93.50 134 ALA A C 1
ATOM 1059 O O . ALA A 1 134 ? 31.728 -33.155 -50.093 1.00 93.50 134 ALA A O 1
ATOM 1060 N N . GLN A 1 135 ? 32.621 -31.156 -49.585 1.00 92.62 135 GLN A N 1
ATOM 1061 C CA . GLN A 1 135 ? 33.982 -31.516 -49.985 1.00 92.62 135 GLN A CA 1
ATOM 1062 C C . GLN A 1 135 ? 34.580 -32.584 -49.060 1.00 92.62 135 GLN A C 1
ATOM 1064 O O . GLN A 1 135 ? 35.159 -33.554 -49.549 1.00 92.62 135 GLN A O 1
ATOM 1069 N N . LEU A 1 136 ? 34.411 -32.453 -47.741 1.00 91.94 136 LEU A N 1
ATOM 1070 C CA . LEU A 1 136 ? 34.864 -33.436 -46.756 1.00 91.94 136 LEU A CA 1
ATOM 1071 C C . LEU A 1 136 ? 34.189 -34.791 -46.967 1.00 91.94 136 LEU A C 1
ATOM 1073 O O . LEU A 1 136 ? 34.887 -35.798 -47.048 1.00 91.94 136 LEU A O 1
ATOM 1077 N N . ALA A 1 137 ? 32.871 -34.822 -47.171 1.00 91.44 137 ALA A N 1
ATOM 1078 C CA . ALA A 1 137 ? 32.145 -36.051 -47.481 1.00 91.44 137 ALA A CA 1
ATOM 1079 C C . ALA A 1 137 ? 32.660 -36.719 -48.770 1.00 91.44 137 ALA A C 1
ATOM 1081 O O . ALA A 1 137 ? 32.799 -37.943 -48.833 1.00 91.44 137 ALA A O 1
ATOM 1082 N N . ALA A 1 138 ? 32.999 -35.932 -49.798 1.00 87.62 138 ALA A N 1
ATOM 1083 C CA . ALA A 1 138 ? 33.605 -36.454 -51.021 1.00 87.62 138 ALA A CA 1
ATOM 1084 C C . ALA A 1 138 ? 35.010 -37.036 -50.772 1.00 87.62 138 ALA A C 1
ATOM 1086 O O . ALA A 1 138 ? 35.330 -38.110 -51.289 1.00 87.62 138 ALA A O 1
ATOM 1087 N N . TYR A 1 139 ? 35.837 -36.373 -49.957 1.00 87.75 139 TYR A N 1
ATOM 1088 C CA . TYR A 1 139 ? 37.152 -36.886 -49.560 1.00 87.75 139 TYR A CA 1
ATOM 1089 C C . TYR A 1 139 ? 37.052 -38.159 -48.713 1.00 87.75 139 TYR A C 1
ATOM 1091 O O . TYR A 1 139 ? 37.773 -39.121 -48.977 1.00 87.75 139 TYR A O 1
ATOM 1099 N N . GLU A 1 140 ? 36.140 -38.214 -47.744 1.00 87.81 140 GLU A N 1
ATOM 1100 C CA . GLU A 1 140 ? 35.869 -39.410 -46.940 1.00 87.81 140 GLU A CA 1
ATOM 1101 C C . GLU A 1 140 ? 35.359 -40.571 -47.805 1.00 87.81 140 GLU A C 1
ATOM 1103 O O . GLU A 1 140 ? 35.792 -41.717 -47.647 1.00 87.81 140 GLU A O 1
ATOM 1108 N N . SER A 1 141 ? 34.497 -40.291 -48.787 1.00 84.62 141 SER A N 1
ATOM 1109 C CA . SER A 1 141 ? 34.061 -41.292 -49.764 1.00 84.62 141 SER A CA 1
ATOM 1110 C C . SER A 1 141 ? 35.226 -41.818 -50.609 1.00 84.62 141 SER A C 1
ATOM 1112 O O . SER A 1 141 ? 35.290 -43.018 -50.869 1.00 84.62 141 SER A O 1
ATOM 1114 N N . MET A 1 142 ? 36.161 -40.964 -51.032 1.00 82.50 142 MET A N 1
ATOM 1115 C CA . MET A 1 142 ? 37.356 -41.409 -51.760 1.00 82.50 142 MET A CA 1
ATOM 1116 C C . MET A 1 142 ? 38.296 -42.232 -50.872 1.00 82.50 142 MET A C 1
ATOM 1118 O O . MET A 1 142 ? 38.783 -43.278 -51.299 1.00 82.50 142 MET A O 1
ATOM 1122 N N . LEU A 1 143 ? 38.524 -41.811 -49.627 1.00 80.62 143 LEU A N 1
ATOM 1123 C CA . LEU A 1 143 ? 39.358 -42.549 -48.677 1.00 80.62 143 LEU A CA 1
ATOM 1124 C C . LEU A 1 143 ? 38.763 -43.914 -48.322 1.00 80.62 143 LEU A C 1
ATOM 1126 O O . LEU A 1 143 ? 39.499 -44.893 -48.244 1.00 80.62 143 LEU A O 1
ATOM 1130 N N . SER A 1 144 ? 37.444 -44.012 -48.156 1.00 78.00 144 SER A N 1
ATOM 1131 C CA . SER A 1 144 ? 36.773 -45.292 -47.892 1.00 78.00 144 SER A CA 1
ATOM 1132 C C . SER A 1 144 ? 36.826 -46.256 -49.085 1.00 78.00 144 SER A C 1
ATOM 1134 O O . SER A 1 144 ? 36.944 -47.462 -48.875 1.00 78.00 144 SER A O 1
ATOM 1136 N N . LEU A 1 145 ? 36.838 -45.750 -50.325 1.00 71.88 145 LEU A N 1
ATOM 1137 C CA . LEU A 1 145 ? 37.090 -46.554 -51.530 1.00 71.88 145 LEU A CA 1
ATOM 1138 C C . LEU A 1 145 ? 38.532 -47.086 -51.590 1.00 71.88 145 LEU A C 1
ATOM 1140 O O . LEU A 1 145 ? 38.749 -48.201 -52.058 1.00 71.88 145 LEU A O 1
ATOM 1144 N N . VAL A 1 146 ? 39.509 -46.319 -51.098 1.00 68.50 146 VAL A N 1
ATOM 1145 C CA . VAL A 1 146 ? 40.927 -46.726 -51.053 1.00 68.50 146 VAL A CA 1
ATOM 1146 C C . VAL A 1 146 ? 41.229 -47.634 -49.849 1.00 68.50 146 VAL A C 1
ATOM 1148 O O . VAL A 1 146 ? 42.084 -48.508 -49.940 1.00 68.50 146 VAL A O 1
ATOM 1151 N N . GLY A 1 147 ? 40.511 -47.474 -48.734 1.00 60.38 147 GLY A N 1
ATOM 1152 C CA . GLY A 1 147 ? 40.717 -48.226 -47.489 1.00 60.38 147 GLY A CA 1
ATOM 1153 C C . GLY A 1 147 ? 39.832 -49.465 -47.303 1.00 60.38 147 GLY A C 1
ATOM 1154 O O . GLY A 1 147 ? 39.897 -50.098 -46.252 1.00 60.38 147 GLY A O 1
ATOM 1155 N N . GLY A 1 148 ? 38.984 -49.811 -48.276 1.00 57.47 148 GLY A N 1
ATOM 1156 C CA . GLY A 1 148 ? 37.856 -50.714 -48.048 1.00 57.47 148 GLY A CA 1
ATOM 1157 C C . GLY A 1 148 ? 37.646 -51.814 -49.081 1.00 57.47 148 GLY A C 1
ATOM 1158 O O . GLY A 1 148 ? 36.526 -51.923 -49.567 1.00 57.47 148 GLY A O 1
ATOM 1159 N N . ARG A 1 149 ? 38.676 -52.628 -49.385 1.00 48.78 149 ARG A N 1
ATOM 1160 C CA . ARG A 1 149 ? 38.611 -54.108 -49.542 1.00 48.78 149 ARG A CA 1
ATOM 1161 C C . ARG A 1 149 ? 39.962 -54.688 -49.993 1.00 48.78 149 ARG A C 1
ATOM 1163 O O . ARG A 1 149 ? 40.068 -55.190 -51.100 1.00 48.78 149 ARG A O 1
ATOM 1170 N N . GLU A 1 150 ? 40.960 -54.680 -49.114 1.00 46.69 150 GLU A N 1
ATOM 1171 C CA . GLU A 1 150 ? 41.983 -55.739 -49.061 1.00 46.69 150 GLU A CA 1
ATOM 1172 C C . GLU A 1 150 ? 42.713 -55.665 -47.715 1.00 46.69 150 GLU A C 1
ATOM 1174 O O . GLU A 1 150 ? 43.693 -54.954 -47.530 1.00 46.69 150 GLU A O 1
ATOM 1179 N N . GLY A 1 151 ? 42.174 -56.386 -46.731 1.00 51.22 151 GLY A N 1
ATOM 1180 C CA . GLY A 1 151 ? 43.001 -56.928 -45.665 1.00 51.22 151 GLY A CA 1
ATOM 1181 C C . GLY A 1 151 ? 43.644 -58.211 -46.185 1.00 51.22 151 GLY A C 1
ATOM 1182 O O . GLY A 1 151 ? 42.926 -59.148 -46.540 1.00 51.22 151 GLY A O 1
ATOM 1183 N N . GLY A 1 152 ? 44.974 -58.242 -46.225 1.00 44.25 152 GLY A N 1
ATOM 1184 C CA . GLY A 1 152 ? 45.773 -59.416 -46.563 1.00 44.25 152 GLY A CA 1
ATOM 1185 C C . GLY A 1 152 ? 47.274 -59.130 -46.461 1.00 44.25 152 GLY A C 1
ATOM 1186 O O . GLY A 1 152 ? 47.868 -58.749 -47.463 1.00 44.25 152 GLY A O 1
ATOM 1187 N N . PHE A 1 153 ? 47.828 -59.408 -45.269 1.00 38.38 153 PHE A N 1
ATOM 1188 C CA . PHE A 1 153 ? 49.211 -59.246 -44.762 1.00 38.38 153 PHE A CA 1
ATOM 1189 C C . PHE A 1 153 ? 49.580 -57.893 -44.145 1.00 38.38 153 PHE A C 1
ATOM 1191 O O . PHE A 1 153 ? 49.705 -56.891 -44.876 1.00 38.38 153 PHE A O 1
#

Secondary structure (DSSP, 8-state):
-HHHHSHHHHHHHHHHHHHHHHHHHHHHHHHHHHHHHHHHHHHHHHHHHHHHHHHHHHHHHHHHHHHHHHHHHHHHHHHHHHHHHHHHHHHHHHHSPEETTEEEEEHHHHHHHHHHHHHHHHHHHHHHHHHHHHHHHHHHHHHHHHHSS----

Foldseek 3Di:
DVVVVCVVVVVVVVVVVVVVVVVVVVVVVVVVVVVVVVCVVVVVVVVVVVVVCVVPVVVVVVVVVVVVVVVVVVVVVVVVVVVVVVVVVVCCVQFVDADPVGRPDGNVVVVVVVVVVVVVVVVVVVVVVVVVVVVVVVVVVVVCVVVPDDDDD